Protein AF-A0A6N2CSX1-F1 (afdb_monomer_lite)

Secondary structure (DSSP, 8-state):
--HHHHHHHHHHHTTSSPPPTT--HHHHHHHHHHHHH-TTS-HHHHHHHHTT-HHHHHHHHH-TTS----

pLDDT: mean 90.13, std 10.24, range [50.97, 96.88]

Sequence (70 aa):
MDIEKLKTDLELVTGQRPIGAEATMLQVMARLDAIAASPETPDRLKHYLGRRSYVKALQYLEDPGAPHRL

Radius of gyration: 11.63 Å; chains: 1; bounding box: 26×26×30 Å

Structure (mmCIF, N/CA/C/O backbone):
data_AF-A0A6N2CSX1-F1
#
_entry.id   AF-A0A6N2CSX1-F1
#
loop_
_atom_site.group_PDB
_atom_site.id
_atom_site.type_symbol
_atom_site.label_atom_id
_atom_site.label_alt_id
_atom_site.label_comp_id
_atom_site.label_asym_id
_atom_site.label_entity_id
_atom_site.label_seq_id
_atom_site.pdbx_PDB_ins_code
_atom_site.Cartn_x
_atom_site.Cartn_y
_atom_site.Cartn_z
_atom_site.occupancy
_atom_site.B_iso_or_equiv
_atom_site.auth_seq_id
_atom_site.auth_comp_id
_atom_site.auth_asym_id
_atom_site.auth_atom_id
_atom_site.pdbx_PDB_model_num
ATOM 1 N N . MET A 1 1 ? 13.072 -2.765 -1.141 1.00 75.06 1 MET A N 1
ATOM 2 C CA . MET A 1 1 ? 11.701 -2.505 -0.623 1.00 75.06 1 MET A CA 1
ATOM 3 C C . MET A 1 1 ? 11.320 -3.564 0.408 1.00 75.06 1 MET A C 1
ATOM 5 O O . MET A 1 1 ? 11.562 -4.733 0.149 1.00 75.06 1 MET A O 1
ATOM 9 N N . ASP A 1 2 ? 10.734 -3.173 1.542 1.00 89.81 2 ASP A N 1
ATOM 10 C CA . ASP A 1 2 ? 10.186 -4.102 2.545 1.00 89.81 2 ASP A CA 1
ATOM 11 C C . ASP A 1 2 ? 8.716 -4.426 2.212 1.00 89.81 2 ASP A C 1
ATOM 13 O O . ASP A 1 2 ? 7.868 -3.529 2.197 1.00 89.81 2 ASP A O 1
ATOM 17 N N . ILE A 1 3 ? 8.435 -5.695 1.895 1.00 90.31 3 ILE A N 1
ATOM 18 C CA . ILE A 1 3 ? 7.106 -6.162 1.469 1.00 90.31 3 ILE A CA 1
ATOM 19 C C . ILE A 1 3 ? 6.102 -6.133 2.627 1.00 90.31 3 ILE A C 1
ATOM 21 O O . ILE A 1 3 ? 4.958 -5.737 2.411 1.00 90.31 3 ILE A O 1
ATOM 25 N N . GLU A 1 4 ? 6.514 -6.472 3.850 1.00 92.88 4 GLU A N 1
ATOM 26 C CA . GLU A 1 4 ? 5.627 -6.487 5.024 1.00 92.88 4 GLU A CA 1
ATOM 27 C C . GLU A 1 4 ? 5.181 -5.072 5.395 1.00 92.88 4 GLU A C 1
ATOM 29 O O . GLU A 1 4 ? 4.013 -4.815 5.713 1.00 92.88 4 GLU A O 1
ATOM 34 N N . LYS A 1 5 ? 6.103 -4.111 5.276 1.00 93.19 5 LYS A N 1
ATOM 35 C CA . LYS A 1 5 ? 5.789 -2.695 5.469 1.00 93.19 5 LYS A CA 1
ATOM 36 C C . LYS A 1 5 ? 4.840 -2.168 4.399 1.00 93.19 5 LYS A C 1
ATOM 38 O O . LYS A 1 5 ? 3.876 -1.483 4.733 1.00 93.19 5 LYS A O 1
ATOM 43 N N . LEU A 1 6 ? 5.078 -2.507 3.131 1.00 95.06 6 LEU A N 1
ATOM 44 C CA . LEU A 1 6 ? 4.179 -2.130 2.041 1.00 95.06 6 LEU A CA 1
ATOM 45 C C . LEU A 1 6 ? 2.783 -2.743 2.230 1.00 95.06 6 LEU A C 1
ATOM 47 O O . LEU A 1 6 ? 1.787 -2.040 2.068 1.00 95.06 6 LEU A O 1
ATOM 51 N N . LYS A 1 7 ? 2.700 -4.026 2.601 1.00 96.00 7 LYS A N 1
ATOM 52 C CA . LYS A 1 7 ? 1.434 -4.699 2.908 1.00 96.00 7 LYS A CA 1
ATOM 53 C C . LYS A 1 7 ? 0.695 -3.975 4.030 1.00 96.00 7 LYS A C 1
ATOM 55 O O . LYS A 1 7 ? -0.473 -3.641 3.866 1.00 96.00 7 LYS A O 1
ATOM 60 N N . THR A 1 8 ? 1.393 -3.647 5.115 1.00 95.62 8 THR A N 1
ATOM 61 C CA . THR A 1 8 ? 0.822 -2.883 6.233 1.00 95.62 8 THR A CA 1
ATOM 62 C C . THR A 1 8 ? 0.285 -1.525 5.775 1.00 95.62 8 THR A C 1
ATOM 64 O O . THR A 1 8 ? -0.846 -1.176 6.101 1.00 95.62 8 THR A O 1
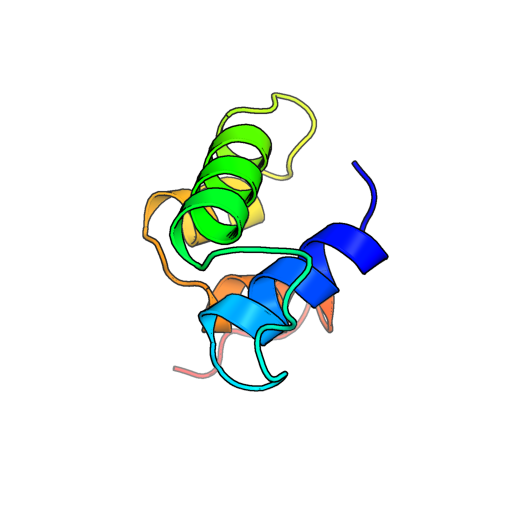ATOM 67 N N . ASP A 1 9 ? 1.046 -0.763 4.986 1.00 96.12 9 ASP A N 1
ATOM 68 C CA . ASP A 1 9 ? 0.594 0.532 4.460 1.00 96.12 9 ASP A CA 1
ATOM 69 C C . ASP A 1 9 ? -0.650 0.388 3.559 1.00 96.12 9 ASP A C 1
ATOM 71 O O . ASP A 1 9 ? -1.571 1.208 3.622 1.00 96.12 9 ASP A O 1
ATOM 75 N N . LEU A 1 10 ? -0.724 -0.681 2.763 1.00 96.75 10 LEU A N 1
ATOM 76 C CA . LEU A 1 10 ? -1.891 -0.993 1.938 1.00 96.75 10 LEU A CA 1
ATOM 77 C C . LEU A 1 10 ? -3.111 -1.411 2.771 1.00 96.75 10 LEU A C 1
ATOM 79 O O . LEU A 1 10 ? -4.225 -0.978 2.478 1.00 96.75 10 LEU A O 1
ATOM 83 N N . GLU A 1 11 ? -2.934 -2.204 3.825 1.00 96.88 11 GLU A N 1
ATOM 84 C CA . GLU A 1 11 ? -4.008 -2.564 4.761 1.00 96.88 11 GLU A CA 1
ATOM 85 C C . GLU A 1 11 ? -4.554 -1.335 5.499 1.00 96.88 11 GLU A C 1
ATOM 87 O O . GLU A 1 11 ? -5.765 -1.211 5.682 1.00 96.88 11 GLU A O 1
ATOM 92 N N . LEU A 1 12 ? -3.680 -0.397 5.878 1.00 96.31 12 LEU A N 1
ATOM 93 C CA . LEU A 1 12 ? -4.071 0.863 6.512 1.00 96.31 12 LEU A CA 1
ATOM 94 C C . LEU A 1 12 ? -4.917 1.730 5.570 1.00 96.31 12 LEU A C 1
ATOM 96 O O . LEU A 1 12 ? -5.997 2.179 5.952 1.00 96.31 12 LEU A O 1
ATOM 100 N N . VAL A 1 13 ? -4.467 1.951 4.328 1.00 95.50 13 VAL A N 1
ATOM 101 C CA . VAL A 1 13 ? -5.182 2.823 3.371 1.00 95.50 13 VAL A CA 1
ATOM 102 C C . VAL A 1 13 ? -6.475 2.194 2.838 1.00 95.50 13 VAL A C 1
ATOM 104 O O . VAL A 1 13 ? -7.388 2.909 2.432 1.00 95.50 13 VAL A O 1
ATOM 107 N N . THR A 1 14 ? -6.578 0.863 2.847 1.00 95.12 14 THR A N 1
ATOM 108 C CA . THR A 1 14 ? -7.798 0.132 2.457 1.00 95.12 14 THR A CA 1
ATOM 109 C C . THR A 1 14 ? -8.748 -0.126 3.627 1.00 95.12 14 THR A C 1
ATOM 111 O O . THR A 1 14 ? -9.828 -0.674 3.418 1.00 95.12 14 THR A O 1
ATOM 114 N N . GLY A 1 15 ? -8.378 0.278 4.847 1.00 93.69 15 GLY A N 1
ATOM 115 C CA . GLY A 1 15 ? -9.197 0.105 6.047 1.00 93.69 15 GLY A CA 1
ATOM 116 C C . GLY A 1 15 ? -9.253 -1.329 6.581 1.00 93.69 15 GLY A C 1
ATOM 117 O O . GLY A 1 15 ? -10.069 -1.610 7.453 1.00 93.69 15 GLY A O 1
ATOM 118 N N . GLN A 1 16 ? -8.393 -2.233 6.100 1.00 94.06 16 GLN A N 1
ATOM 119 C CA . GLN A 1 16 ? -8.244 -3.582 6.664 1.00 94.06 16 GLN A CA 1
ATOM 120 C C . GLN A 1 16 ? -7.520 -3.570 8.016 1.00 94.06 16 GLN A C 1
ATOM 122 O O . GLN A 1 16 ? -7.654 -4.504 8.805 1.00 94.06 16 GLN A O 1
ATOM 127 N N . ARG A 1 17 ? -6.780 -2.493 8.30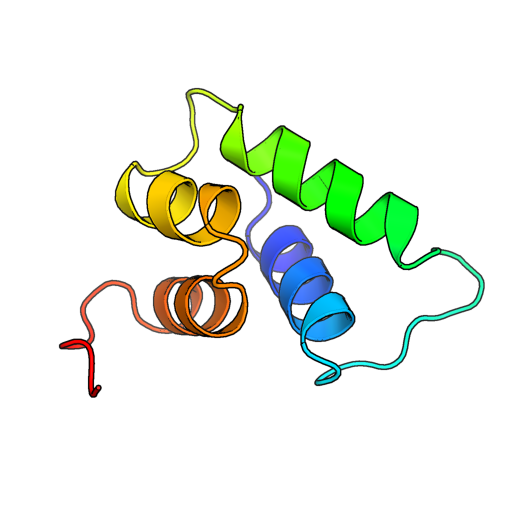7 1.00 93.75 17 ARG A N 1
ATOM 128 C CA . ARG A 1 17 ? -6.137 -2.240 9.597 1.00 93.75 17 ARG A CA 1
ATOM 129 C C . ARG A 1 17 ? -6.449 -0.814 10.071 1.00 93.75 17 ARG A C 1
ATOM 131 O O . ARG A 1 17 ? -6.431 0.106 9.252 1.00 93.75 17 ARG A O 1
ATOM 138 N N . PRO A 1 18 ? -6.715 -0.591 11.372 1.00 92.06 18 PRO A N 1
ATOM 139 C CA . PRO A 1 18 ? -6.908 0.754 11.898 1.00 92.06 18 PRO A CA 1
ATOM 140 C C . PRO A 1 18 ? -5.606 1.551 11.855 1.00 92.06 18 PRO A C 1
ATOM 142 O O . PRO A 1 18 ? -4.524 1.019 12.112 1.00 92.06 18 PRO A O 1
ATOM 145 N N . ILE A 1 19 ? -5.721 2.851 11.592 1.00 90.75 19 ILE A N 1
ATOM 146 C CA . ILE A 1 19 ? -4.580 3.753 11.682 1.00 90.75 19 ILE A CA 1
ATOM 147 C C . ILE A 1 19 ? -4.315 4.119 13.144 1.00 90.75 19 ILE A C 1
ATOM 149 O O . ILE A 1 19 ? -5.171 4.675 13.830 1.00 90.75 19 ILE A O 1
ATOM 153 N N . GLY A 1 20 ? -3.145 3.722 13.644 1.00 87.38 20 GLY A N 1
ATOM 154 C CA . GLY A 1 20 ? -2.713 4.028 15.007 1.00 87.38 20 GLY A CA 1
ATOM 155 C C . GLY A 1 20 ? -2.225 5.471 15.156 1.00 87.38 20 GLY A C 1
ATOM 156 O O . GLY A 1 20 ? -2.025 6.176 14.172 1.00 87.38 20 GLY A O 1
ATOM 157 N N . ALA A 1 21 ? -1.963 5.892 16.396 1.00 81.56 21 ALA A N 1
ATOM 158 C CA . ALA A 1 21 ? -1.484 7.244 16.708 1.00 81.56 21 ALA A CA 1
ATOM 159 C C . ALA A 1 21 ? -0.099 7.579 16.112 1.00 81.56 21 ALA A C 1
ATOM 161 O O . ALA A 1 21 ? 0.257 8.747 15.991 1.00 81.56 21 ALA A O 1
ATOM 162 N N . GLU A 1 22 ? 0.678 6.563 15.734 1.00 83.12 22 GLU A N 1
ATOM 163 C CA . GLU A 1 22 ? 2.035 6.720 15.198 1.00 83.12 22 GLU A CA 1
ATOM 164 C C . GLU A 1 22 ? 2.070 7.133 13.718 1.00 83.12 22 GLU A C 1
ATOM 166 O O . GLU A 1 22 ? 3.134 7.463 13.192 1.00 83.12 22 GLU A O 1
ATOM 171 N N . ALA A 1 23 ? 0.926 7.118 13.024 1.00 88.00 23 ALA A N 1
ATOM 172 C CA . ALA A 1 23 ? 0.852 7.483 11.618 1.00 88.00 23 ALA A CA 1
ATOM 173 C C . ALA A 1 23 ? -0.446 8.214 11.269 1.00 88.00 23 ALA A C 1
ATOM 175 O O . ALA A 1 23 ? -1.508 7.993 11.837 1.00 88.00 23 ALA A O 1
ATOM 176 N N . THR A 1 24 ? -0.364 9.058 10.250 1.00 93.94 24 THR A N 1
ATOM 177 C CA . THR A 1 24 ? -1.521 9.685 9.609 1.00 93.94 24 THR A CA 1
ATOM 178 C C . THR A 1 24 ? -1.758 9.077 8.236 1.00 93.94 24 THR A C 1
ATOM 180 O O . THR A 1 24 ? -0.833 8.568 7.597 1.00 93.94 24 THR A O 1
ATOM 183 N N . MET A 1 25 ? -2.999 9.159 7.747 1.00 95.00 25 MET A N 1
ATOM 184 C CA . MET A 1 25 ? -3.351 8.620 6.430 1.00 95.00 25 MET A CA 1
ATOM 185 C C . MET A 1 25 ? -2.502 9.271 5.331 1.00 95.00 25 MET A C 1
ATOM 187 O O . MET A 1 25 ? -2.038 8.604 4.412 1.00 95.00 25 MET A O 1
ATOM 191 N N . LEU A 1 26 ? -2.205 10.564 5.487 1.00 94.81 26 LEU A N 1
ATOM 192 C CA . LEU A 1 26 ? -1.328 11.305 4.587 1.00 94.81 26 LEU A CA 1
ATOM 193 C C . LEU A 1 26 ? 0.097 10.728 4.551 1.00 94.81 26 LEU A C 1
ATOM 195 O O . LEU A 1 26 ? 0.669 10.581 3.475 1.00 94.81 26 LEU A O 1
ATOM 199 N N . GLN A 1 27 ? 0.665 10.363 5.704 1.00 95.56 27 GLN A N 1
ATOM 200 C CA . GLN A 1 27 ? 1.993 9.744 5.763 1.00 95.56 27 GLN A CA 1
ATOM 201 C C . GLN A 1 27 ? 2.007 8.345 5.141 1.00 95.56 27 GLN A C 1
ATOM 203 O O . GLN A 1 27 ? 2.987 7.992 4.491 1.00 95.56 27 GLN A O 1
ATOM 208 N N . VAL A 1 28 ? 0.940 7.557 5.321 1.00 95.88 28 VAL A N 1
ATOM 209 C CA . VAL A 1 28 ? 0.782 6.251 4.656 1.00 95.88 28 VAL A CA 1
ATOM 210 C C . VAL A 1 28 ? 0.782 6.439 3.138 1.00 95.88 28 VAL A C 1
ATOM 212 O O . VAL A 1 28 ? 1.577 5.816 2.439 1.00 95.88 28 VAL A O 1
ATOM 215 N N . MET A 1 29 ? -0.037 7.360 2.623 1.00 96.00 29 MET A N 1
ATOM 216 C CA . MET A 1 29 ? -0.107 7.648 1.187 1.00 96.00 29 MET A CA 1
ATOM 217 C C . MET A 1 29 ? 1.233 8.139 0.627 1.00 96.00 29 MET A C 1
ATOM 219 O O . MET A 1 29 ? 1.670 7.644 -0.406 1.00 96.00 29 MET A O 1
ATOM 223 N N . ALA A 1 30 ? 1.934 9.028 1.336 1.00 96.25 30 ALA A N 1
ATOM 224 C CA . ALA A 1 30 ? 3.246 9.516 0.912 1.00 96.25 30 ALA A CA 1
ATOM 225 C C . ALA A 1 30 ? 4.297 8.394 0.817 1.00 96.25 30 ALA A C 1
ATOM 227 O O . ALA A 1 30 ? 5.133 8.402 -0.088 1.00 96.25 30 ALA A O 1
ATOM 228 N N . ARG A 1 31 ? 4.253 7.399 1.716 1.00 95.75 31 ARG A N 1
ATOM 229 C CA . ARG A 1 31 ? 5.119 6.211 1.619 1.00 95.75 31 ARG A CA 1
ATOM 230 C C . ARG A 1 31 ? 4.782 5.363 0.397 1.00 95.75 31 ARG A C 1
ATOM 232 O O . ARG A 1 31 ? 5.695 4.929 -0.300 1.00 95.75 31 ARG A O 1
ATOM 239 N N . LEU A 1 32 ? 3.496 5.162 0.108 1.00 96.50 32 LEU A N 1
ATOM 240 C CA . LEU A 1 32 ? 3.050 4.433 -1.083 1.00 96.50 32 LEU A CA 1
ATOM 241 C C . LEU A 1 32 ? 3.469 5.147 -2.378 1.00 96.50 32 LEU A C 1
ATOM 243 O O . LEU A 1 32 ? 3.914 4.484 -3.314 1.00 96.50 32 LEU A O 1
ATOM 247 N N . ASP A 1 33 ? 3.406 6.479 -2.412 1.00 96.38 33 ASP A N 1
ATOM 248 C CA . ASP A 1 33 ? 3.871 7.286 -3.547 1.00 96.38 33 ASP A CA 1
ATOM 249 C C . ASP A 1 33 ? 5.395 7.168 -3.734 1.00 96.38 33 ASP A C 1
ATOM 251 O O . ASP A 1 33 ? 5.873 6.982 -4.854 1.00 96.38 33 ASP A O 1
ATOM 255 N N . ALA A 1 34 ? 6.171 7.186 -2.643 1.00 95.81 34 ALA A N 1
ATOM 256 C CA . ALA A 1 34 ? 7.617 6.963 -2.697 1.00 95.81 34 ALA A CA 1
ATOM 257 C C . ALA A 1 34 ? 7.969 5.559 -3.223 1.00 95.81 34 ALA A C 1
ATOM 259 O O . ALA A 1 34 ? 8.906 5.403 -4.008 1.00 95.81 34 ALA A O 1
ATOM 260 N N . ILE A 1 35 ? 7.195 4.538 -2.843 1.00 95.25 35 ILE A N 1
ATOM 261 C CA . ILE A 1 35 ? 7.349 3.178 -3.376 1.00 95.25 35 ILE A CA 1
ATOM 262 C C . ILE A 1 35 ? 6.992 3.143 -4.866 1.00 95.25 35 ILE A C 1
ATOM 264 O O . ILE A 1 35 ? 7.723 2.536 -5.646 1.00 95.25 35 ILE A O 1
ATOM 268 N N . ALA A 1 36 ? 5.927 3.821 -5.298 1.00 95.06 36 ALA A N 1
ATOM 269 C CA . ALA A 1 36 ? 5.557 3.898 -6.712 1.00 95.06 36 ALA A CA 1
ATOM 270 C C . ALA A 1 36 ? 6.643 4.568 -7.574 1.00 95.06 36 ALA A C 1
ATOM 272 O O . ALA A 1 36 ? 6.850 4.172 -8.721 1.00 95.06 36 ALA A O 1
ATOM 273 N N . ALA A 1 37 ? 7.353 5.550 -7.015 1.00 93.94 37 ALA A N 1
ATOM 274 C CA . ALA A 1 37 ? 8.451 6.248 -7.676 1.00 93.94 37 ALA A CA 1
ATOM 275 C C . ALA A 1 37 ? 9.783 5.473 -7.655 1.00 93.94 37 ALA A C 1
ATOM 277 O O . ALA A 1 37 ? 10.700 5.818 -8.403 1.00 93.94 37 ALA A O 1
ATOM 278 N N . SER A 1 38 ? 9.915 4.436 -6.821 1.00 94.00 38 SER A N 1
ATOM 279 C CA . SER A 1 38 ? 11.164 3.681 -6.704 1.00 94.00 38 SER A CA 1
ATOM 280 C C . SER A 1 38 ? 11.442 2.852 -7.965 1.00 94.00 38 SER A C 1
ATOM 282 O O . SER A 1 38 ? 10.568 2.100 -8.407 1.00 94.00 38 SER A O 1
ATOM 284 N N . PRO A 1 39 ? 12.662 2.908 -8.534 1.00 90.62 39 PRO A N 1
ATOM 285 C CA . PRO A 1 39 ? 13.023 2.105 -9.699 1.00 90.62 39 PRO A CA 1
ATOM 286 C C . PRO A 1 39 ? 12.953 0.599 -9.415 1.00 90.62 39 PRO A C 1
ATOM 288 O O . PRO A 1 39 ? 12.612 -0.157 -10.321 1.00 90.62 39 PRO A O 1
ATOM 291 N N . GLU A 1 40 ? 13.176 0.183 -8.165 1.00 90.50 40 GLU A N 1
ATOM 292 C CA . GLU A 1 40 ? 13.154 -1.220 -7.727 1.00 90.50 40 GLU A CA 1
ATOM 293 C C . GLU A 1 40 ? 11.744 -1.828 -7.663 1.00 90.50 40 GLU A C 1
ATOM 295 O O . GLU A 1 40 ? 11.594 -3.044 -7.543 1.00 90.50 40 GLU A O 1
ATOM 300 N N . THR A 1 41 ? 10.694 -1.004 -7.717 1.00 90.62 41 THR A N 1
ATOM 301 C CA . THR A 1 41 ? 9.314 -1.488 -7.622 1.00 90.62 41 THR A CA 1
ATOM 302 C C . THR A 1 41 ? 8.900 -2.170 -8.933 1.00 90.62 41 THR A C 1
ATOM 304 O O . THR A 1 41 ? 9.055 -1.571 -10.001 1.00 90.62 41 THR A O 1
ATOM 307 N N . PRO A 1 42 ? 8.333 -3.392 -8.899 1.00 92.50 42 PRO A N 1
ATOM 308 C CA . PRO A 1 42 ? 7.830 -4.065 -10.095 1.00 92.50 42 PRO A CA 1
ATOM 309 C C . PRO A 1 42 ? 6.821 -3.207 -10.869 1.00 92.50 42 PRO A C 1
ATOM 311 O O . PRO A 1 42 ? 5.942 -2.593 -10.263 1.00 92.50 42 PRO A O 1
ATOM 314 N N . ASP A 1 43 ? 6.883 -3.209 -12.202 1.00 92.12 43 ASP A N 1
ATOM 315 C CA . ASP A 1 43 ? 6.066 -2.316 -13.044 1.00 92.12 43 ASP A CA 1
ATOM 316 C C . ASP A 1 43 ? 4.560 -2.473 -12.821 1.00 92.12 43 ASP A C 1
ATOM 318 O O . ASP A 1 43 ? 3.819 -1.490 -12.782 1.00 92.12 43 ASP A O 1
ATOM 322 N N . ARG A 1 44 ? 4.092 -3.706 -12.599 1.00 91.19 44 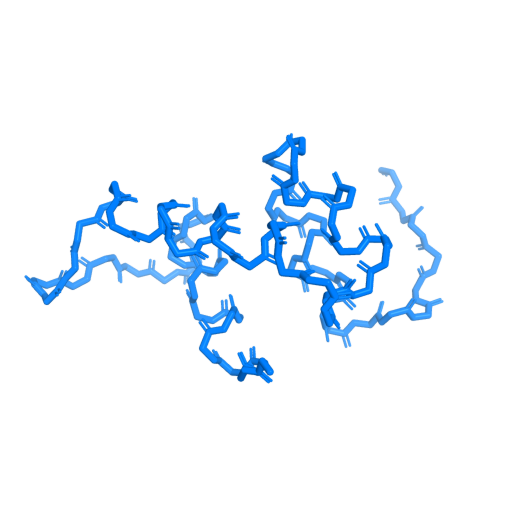ARG A N 1
ATOM 323 C CA . ARG A 1 44 ? 2.680 -3.966 -12.288 1.00 91.19 44 ARG A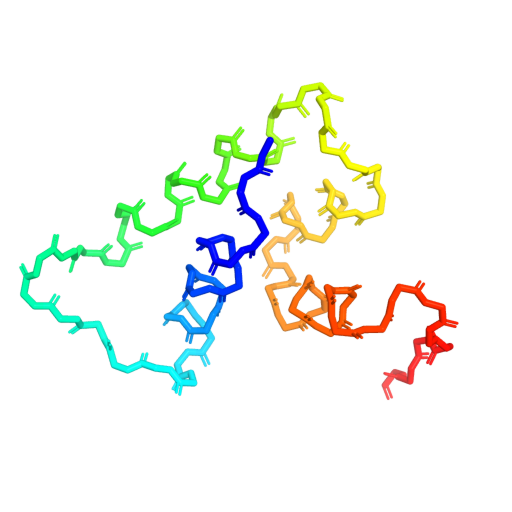 CA 1
ATOM 324 C C . ARG A 1 44 ? 2.271 -3.350 -10.943 1.00 91.19 44 ARG A C 1
ATOM 326 O O . ARG A 1 44 ? 1.184 -2.789 -10.828 1.00 91.19 44 ARG A O 1
ATOM 333 N N . LEU A 1 45 ? 3.152 -3.393 -9.945 1.00 93.00 45 LEU A N 1
ATOM 334 C CA . LEU A 1 45 ? 2.909 -2.766 -8.649 1.00 93.00 45 LEU A CA 1
ATOM 335 C C . LEU A 1 45 ? 2.960 -1.235 -8.755 1.00 93.00 45 LEU A C 1
ATOM 337 O O . LEU A 1 45 ? 2.055 -0.571 -8.250 1.00 93.00 45 LEU A O 1
ATOM 341 N N . LYS A 1 46 ? 3.929 -0.674 -9.497 1.00 94.81 46 LYS A N 1
ATOM 342 C CA . LYS A 1 46 ? 3.966 0.761 -9.840 1.00 94.81 46 LYS A CA 1
ATOM 343 C C . LYS A 1 46 ? 2.658 1.207 -10.496 1.00 94.81 46 LYS A C 1
ATOM 345 O O . LYS A 1 46 ? 2.104 2.236 -10.118 1.00 94.81 46 LYS A O 1
ATOM 350 N N . HIS A 1 47 ? 2.127 0.410 -11.426 1.00 94.50 47 HIS A N 1
ATOM 351 C CA . HIS A 1 47 ? 0.856 0.687 -12.092 1.00 94.50 47 HIS A CA 1
ATOM 352 C C . HIS A 1 47 ? -0.312 0.796 -11.102 1.00 94.50 47 HIS A C 1
ATOM 354 O O . HIS A 1 47 ? -1.083 1.754 -11.172 1.00 94.50 47 HIS A O 1
ATOM 360 N N . TYR A 1 48 ? -0.458 -0.149 -10.166 1.00 95.56 48 TYR A N 1
ATOM 361 C CA . TYR A 1 48 ? -1.544 -0.081 -9.182 1.00 95.56 48 TYR A CA 1
ATOM 362 C C . TYR A 1 48 ? -1.381 1.074 -8.204 1.00 95.56 48 TYR A C 1
ATOM 364 O O . TYR A 1 48 ? -2.354 1.793 -7.965 1.00 95.56 48 TYR A O 1
ATOM 372 N N . LEU A 1 49 ? -0.174 1.281 -7.673 1.00 95.88 49 LEU A N 1
ATOM 373 C CA . LEU A 1 49 ? 0.095 2.360 -6.725 1.00 95.88 49 LEU A CA 1
ATOM 374 C C . LEU A 1 49 ? -0.126 3.735 -7.371 1.00 95.88 49 LEU A C 1
ATOM 376 O O . LEU A 1 49 ? -0.858 4.551 -6.816 1.00 95.88 49 LEU A O 1
ATOM 380 N N . GLY A 1 50 ? 0.380 3.955 -8.589 1.00 95.06 50 GLY A N 1
ATOM 381 C CA . GLY A 1 50 ? 0.206 5.215 -9.322 1.00 95.06 50 GLY A CA 1
ATOM 382 C C . GLY A 1 50 ? -1.250 5.537 -9.680 1.00 95.06 50 GLY A C 1
ATOM 383 O O . GLY A 1 50 ? -1.614 6.702 -9.813 1.00 95.06 50 GLY A O 1
ATOM 384 N N . ARG A 1 51 ? -2.119 4.522 -9.784 1.00 95.69 51 ARG A N 1
ATOM 385 C CA . ARG A 1 51 ? -3.571 4.695 -9.988 1.00 95.69 51 ARG A CA 1
ATOM 386 C 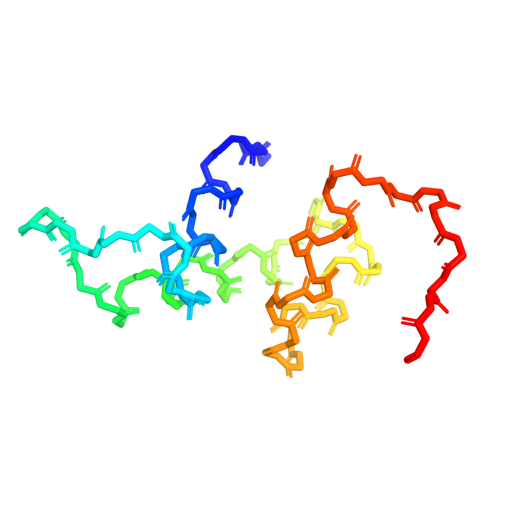C . ARG A 1 51 ? -4.376 4.665 -8.688 1.00 95.69 51 ARG A C 1
ATOM 388 O O . ARG A 1 51 ? -5.601 4.575 -8.752 1.00 95.69 51 ARG A O 1
ATOM 395 N N . ARG A 1 52 ? -3.715 4.670 -7.523 1.00 96.00 52 ARG A N 1
ATOM 396 C CA . ARG A 1 52 ? -4.332 4.495 -6.192 1.00 96.00 52 ARG A CA 1
ATOM 397 C C . ARG A 1 52 ? -5.246 3.269 -6.099 1.00 96.00 52 ARG A C 1
ATOM 399 O O . ARG A 1 52 ? -6.196 3.226 -5.324 1.00 96.00 52 ARG A O 1
ATOM 406 N N . SER A 1 53 ? -4.963 2.244 -6.900 1.00 95.69 53 SER A N 1
ATOM 407 C CA . SER A 1 53 ? -5.687 0.973 -6.902 1.00 95.69 53 SER A CA 1
ATOM 408 C C . SER A 1 53 ? -5.160 0.075 -5.779 1.00 95.69 53 SER A C 1
ATOM 410 O O . SER A 1 53 ? -4.662 -1.019 -6.033 1.00 95.69 53 SER A O 1
ATOM 412 N N . TYR A 1 54 ? -5.238 0.548 -4.531 1.00 96.00 54 TYR A N 1
ATOM 413 C CA . TYR A 1 54 ? -4.567 -0.068 -3.380 1.00 96.00 54 TYR A CA 1
ATOM 414 C C . TYR A 1 54 ? -5.060 -1.484 -3.065 1.00 96.00 54 TYR A C 1
ATOM 416 O O . TYR A 1 54 ? -4.255 -2.340 -2.724 1.00 96.00 54 TYR A O 1
ATOM 424 N N . VAL A 1 55 ? -6.345 -1.777 -3.285 1.00 94.81 55 VAL A N 1
ATOM 425 C CA . VAL A 1 55 ? -6.882 -3.145 -3.153 1.00 94.81 55 VAL A CA 1
ATOM 426 C C . VAL A 1 55 ? -6.211 -4.102 -4.144 1.00 94.81 55 VAL A C 1
ATOM 428 O O . VAL A 1 55 ? -5.827 -5.205 -3.773 1.00 94.81 55 VAL A O 1
ATOM 431 N N . LYS A 1 56 ? -6.000 -3.666 -5.393 1.00 93.81 56 LYS A N 1
ATOM 432 C CA . LYS A 1 56 ? -5.313 -4.472 -6.416 1.00 93.81 56 LYS A CA 1
ATOM 433 C C . LYS A 1 56 ? -3.821 -4.609 -6.128 1.00 93.81 56 LYS A C 1
ATOM 435 O O . LYS A 1 56 ? -3.255 -5.665 -6.383 1.00 93.81 56 LYS A O 1
ATOM 440 N N . ALA A 1 57 ? -3.195 -3.559 -5.593 1.00 95.06 57 ALA A N 1
ATOM 441 C CA . ALA A 1 57 ? -1.814 -3.626 -5.129 1.00 95.06 57 ALA A CA 1
ATOM 442 C C . ALA A 1 57 ? -1.666 -4.656 -4.000 1.00 95.06 57 ALA A C 1
ATOM 444 O O . ALA A 1 57 ? -0.751 -5.467 -4.052 1.00 95.06 57 ALA A O 1
ATOM 445 N N . LEU A 1 58 ? -2.592 -4.670 -3.035 1.00 94.44 58 LEU A N 1
ATOM 446 C CA . LEU A 1 58 ? -2.589 -5.622 -1.924 1.00 94.44 58 LEU A CA 1
ATOM 447 C C . LEU A 1 58 ? -2.782 -7.062 -2.413 1.00 94.44 58 LEU A C 1
ATOM 449 O O . LEU A 1 58 ? -1.961 -7.916 -2.106 1.00 94.44 58 LEU A O 1
ATOM 453 N N . GLN A 1 59 ? -3.784 -7.303 -3.264 1.00 92.19 59 GLN A N 1
ATOM 454 C CA . GLN A 1 59 ? -4.003 -8.610 -3.898 1.00 92.19 59 GLN A CA 1
ATOM 455 C C . GLN A 1 59 ? -2.775 -9.091 -4.679 1.00 92.19 59 GLN A C 1
ATOM 457 O O . GLN A 1 59 ? -2.416 -10.260 -4.607 1.00 92.19 59 GLN A O 1
ATOM 462 N N . TYR A 1 60 ? -2.108 -8.188 -5.404 1.00 91.94 60 TYR A N 1
ATOM 463 C CA . TYR A 1 60 ? -0.894 -8.517 -6.148 1.00 91.94 60 TYR A CA 1
ATOM 464 C C . TYR A 1 60 ? 0.274 -8.921 -5.237 1.00 91.94 60 TYR A C 1
ATOM 466 O O . TYR A 1 60 ? 1.094 -9.734 -5.647 1.00 91.94 60 TYR A O 1
ATOM 474 N N . LEU A 1 61 ? 0.376 -8.371 -4.022 1.00 91.00 61 LEU A N 1
ATOM 475 C CA . LEU A 1 61 ? 1.402 -8.798 -3.065 1.00 91.00 61 LEU A CA 1
ATOM 476 C C . LEU A 1 61 ? 1.116 -10.180 -2.481 1.00 91.00 61 LEU A C 1
ATOM 478 O O . LEU A 1 61 ? 2.056 -10.908 -2.181 1.00 91.00 61 LEU A O 1
ATOM 482 N N . GLU A 1 62 ? -0.158 -10.527 -2.307 1.00 87.50 62 GLU A N 1
ATOM 483 C CA . GLU A 1 62 ? -0.571 -11.827 -1.773 1.00 87.50 62 GLU A CA 1
ATOM 484 C C . GLU A 1 62 ? -0.448 -12.942 -2.812 1.00 87.50 62 GLU A C 1
ATOM 486 O O . GLU A 1 62 ? 0.012 -14.034 -2.488 1.00 87.50 62 GLU A O 1
ATOM 491 N N . ASP A 1 63 ? -0.812 -12.656 -4.063 1.00 86.62 63 ASP A N 1
ATOM 492 C CA . ASP A 1 63 ? -0.647 -13.575 -5.185 1.00 86.62 63 ASP A CA 1
ATOM 493 C C . ASP A 1 63 ? -0.300 -12.810 -6.480 1.00 86.62 63 ASP A C 1
ATOM 495 O O . ASP A 1 63 ? -1.187 -12.379 -7.228 1.00 86.62 63 ASP A O 1
ATOM 499 N N . PRO A 1 64 ? 1.000 -12.661 -6.799 1.00 80.50 64 PRO A N 1
ATOM 500 C CA . PRO A 1 64 ? 1.446 -12.013 -8.032 1.00 80.50 64 PRO A CA 1
ATOM 501 C C . PRO A 1 64 ? 1.007 -12.737 -9.317 1.00 80.50 64 PRO A C 1
ATOM 503 O O . PRO A 1 64 ? 0.994 -12.127 -10.394 1.00 80.50 64 PRO A O 1
ATOM 506 N N . GLY A 1 65 ? 0.692 -14.035 -9.218 1.00 76.25 65 GLY A N 1
ATOM 507 C CA . GLY A 1 65 ? 0.299 -14.912 -10.320 1.00 76.25 65 GLY A CA 1
ATOM 508 C C . GLY A 1 65 ? -1.213 -15.046 -10.501 1.00 76.25 65 GLY A C 1
ATOM 509 O O . GLY A 1 65 ? -1.646 -15.583 -11.525 1.00 76.25 65 GLY A O 1
ATOM 510 N N . ALA A 1 66 ? -2.016 -14.541 -9.558 1.00 65.31 66 ALA A N 1
ATOM 511 C CA . ALA A 1 66 ? -3.466 -14.636 -9.618 1.00 65.31 66 ALA A CA 1
ATOM 512 C C . ALA A 1 66 ? -4.010 -13.989 -10.905 1.00 65.31 66 ALA A C 1
ATOM 514 O O . ALA A 1 66 ? -3.706 -12.825 -11.204 1.00 65.31 66 ALA A O 1
ATOM 515 N N . PRO A 1 67 ? -4.879 -14.684 -11.664 1.00 58.91 67 PRO A N 1
ATOM 516 C CA . PRO A 1 67 ? -5.645 -14.033 -12.711 1.00 58.91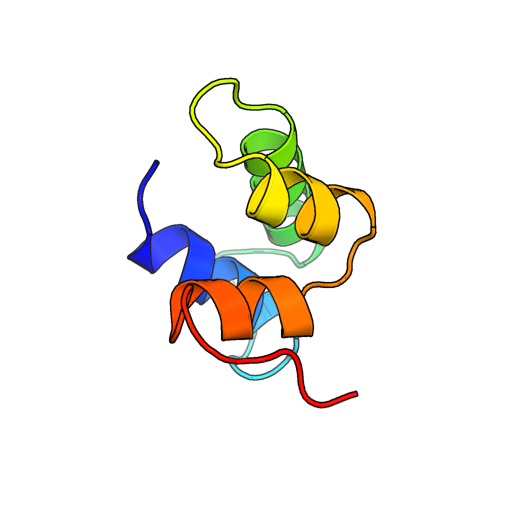 67 PRO A CA 1
ATOM 517 C C . PRO A 1 67 ? -6.549 -12.983 -12.058 1.00 58.91 67 PRO A C 1
ATOM 519 O O . PRO A 1 67 ? -7.356 -13.307 -11.187 1.00 58.91 67 PRO A O 1
ATOM 522 N N . HIS A 1 68 ? -6.400 -11.722 -12.473 1.00 56.47 68 HIS A N 1
ATOM 523 C CA . HIS A 1 68 ? -7.217 -10.609 -11.994 1.00 56.47 68 HIS A CA 1
ATOM 524 C C . HIS A 1 68 ? -8.703 -10.942 -12.158 1.00 56.47 68 HIS A C 1
ATOM 526 O O . HIS A 1 68 ? -9.231 -10.866 -13.268 1.00 56.47 68 HIS A O 1
ATOM 532 N N . ARG A 1 69 ? -9.391 -11.303 -11.069 1.00 54.62 69 ARG A N 1
ATOM 533 C CA . ARG A 1 69 ? -10.854 -11.324 -11.072 1.00 54.62 69 ARG A CA 1
ATOM 534 C C . ARG A 1 69 ? -11.328 -9.886 -10.926 1.00 54.62 69 ARG A C 1
ATOM 536 O O . ARG A 1 69 ? -10.995 -9.217 -9.948 1.00 54.62 69 ARG A O 1
ATOM 543 N N . LEU A 1 70 ? -11.978 -9.421 -11.989 1.00 50.97 70 LEU A N 1
ATOM 544 C CA . LEU A 1 70 ? -12.656 -8.133 -12.092 1.00 50.97 70 LEU A CA 1
ATOM 545 C C . LEU A 1 70 ? -13.826 -8.052 -11.113 1.00 50.97 70 LEU A C 1
ATOM 547 O O . LEU A 1 70 ? -14.496 -9.093 -10.926 1.00 50.97 70 LEU A O 1
#

Foldseek 3Di:
DDLVLLLVLLCPLVVVDPDDPVDDVVRSLVVLVVLLPDPPRDPVLVVCSVVVVSVVNNVCSVPVPDDDDD